Protein AF-A0A7V1JE35-F1 (afdb_monomer_lite)

Sequence (176 aa):
MDIYLNSTIFQIFQVIIVLAFSPFIAGFISKMEEIFEGRRGPSVFQPYYDLHKLFHKEILVPSGASFIFGLTPFVSFVSMVLITLLLPVLTIYPLPLGFMGDMLAGAFLFSLSSFFINLASLDLSTSYGGLGSSRATLLAILSEPTLILVFVGVALIAKSTLPYVMLHVIVSSMPL

pLDDT: mean 90.39, std 7.38, range [55.53, 97.88]

Secondary structure (DSSP, 8-state):
-HHHHHHHHHHHHHHHHHHHHHHHHHHHHHHHHHHHTTS----TTHHHHHHHHHHTSPPP--TT--HHHHHHHHHHHHHHHHHHHHS-SS-SS--GGGGS--HHHHHHHHHHHHHHHHHHHHHT--HHHHHHHHHHHHHHHHHHHHHHHHHHHHHHHHT---HHHHHHHHHHHS--

Foldseek 3Di:
DVVLVVLVVVLVVLLVCCVVCVLLVVLVVQCVVQVVVVHRGDHSCVSVVVVVVVVPDDDDDDPQADVLLVCLVVLLVVLVSLLSSLADPPDLDQRPCVPVDFLVSNLVSNVRSLVSQLVRLVSNVDPCS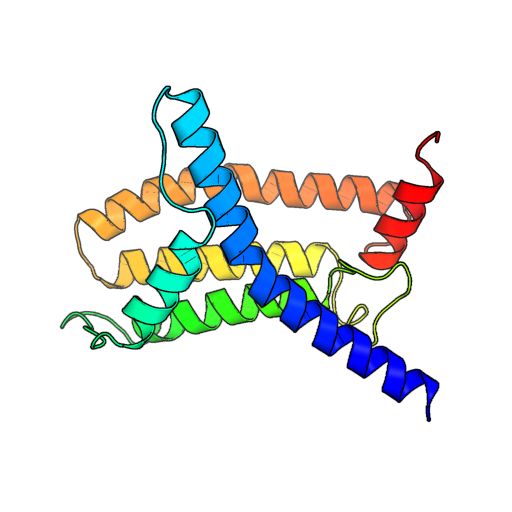VVVSVVSVVVVVVVSVVSVVVLVVLCVQLVHRRNSSSVNSVVVPDDD

Structure (mmCIF, N/CA/C/O backbone):
data_AF-A0A7V1JE35-F1
#
_entry.id   AF-A0A7V1JE35-F1
#
loop_
_atom_site.group_PDB
_atom_site.id
_atom_site.type_symbol
_atom_site.label_atom_id
_atom_site.label_alt_id
_atom_site.label_comp_id
_atom_site.label_asym_id
_atom_site.label_entity_id
_atom_site.label_seq_id
_atom_site.pdbx_PDB_ins_code
_atom_site.Cartn_x
_atom_site.Cartn_y
_atom_site.Cartn_z
_atom_site.occupancy
_atom_site.B_iso_or_equiv
_atom_site.auth_seq_id
_atom_site.auth_comp_id
_atom_site.auth_asym_id
_atom_site.auth_atom_id
_atom_site.pdbx_PDB_model_num
ATOM 1 N N . MET A 1 1 ? 0.921 13.925 -30.689 1.00 59.41 1 MET A N 1
ATOM 2 C CA . MET A 1 1 ? -0.143 14.071 -29.672 1.00 59.41 1 MET A CA 1
ATOM 3 C C . MET A 1 1 ? -0.705 12.703 -29.289 1.00 59.41 1 MET A C 1
ATOM 5 O O . MET A 1 1 ? -0.813 12.420 -28.105 1.00 59.41 1 MET A O 1
ATOM 9 N N . ASP A 1 2 ? -0.958 11.825 -30.265 1.00 63.88 2 ASP A N 1
ATOM 10 C CA . ASP A 1 2 ? -1.638 10.533 -30.055 1.00 63.88 2 ASP A CA 1
ATOM 11 C C . ASP A 1 2 ? -0.872 9.535 -29.173 1.00 63.88 2 ASP A C 1
ATOM 13 O O . ASP A 1 2 ? -1.478 8.851 -28.354 1.00 63.88 2 ASP A O 1
ATOM 17 N N . ILE A 1 3 ? 0.465 9.503 -29.258 1.00 68.19 3 ILE A N 1
ATOM 18 C CA . ILE A 1 3 ? 1.304 8.627 -28.415 1.00 68.19 3 ILE A CA 1
ATOM 19 C C . ILE A 1 3 ? 1.172 8.995 -26.925 1.00 68.19 3 ILE A C 1
ATOM 21 O O . ILE A 1 3 ? 0.983 8.118 -26.089 1.00 68.19 3 ILE A O 1
ATOM 25 N N . TYR A 1 4 ? 1.204 10.289 -26.588 1.00 68.06 4 TYR A N 1
ATOM 26 C CA . TYR A 1 4 ? 1.053 10.762 -25.203 1.00 68.06 4 TYR A CA 1
ATOM 27 C C . TYR A 1 4 ? -0.363 10.544 -24.658 1.00 68.06 4 TYR A C 1
ATOM 29 O O . TYR A 1 4 ? -0.532 10.236 -23.474 1.00 68.06 4 TYR A O 1
ATOM 37 N N . LEU A 1 5 ? -1.373 10.672 -25.526 1.00 71.56 5 LEU A N 1
ATOM 38 C CA . LEU A 1 5 ? -2.760 10.382 -25.174 1.00 71.56 5 LEU A CA 1
ATOM 39 C C . LEU A 1 5 ? -2.915 8.901 -24.805 1.00 71.56 5 LEU A C 1
ATOM 41 O O . LEU A 1 5 ? -3.478 8.577 -23.762 1.00 71.56 5 LEU A O 1
ATOM 45 N N . ASN A 1 6 ? -2.335 8.014 -25.617 1.00 82.25 6 ASN A N 1
ATOM 46 C CA . ASN A 1 6 ? -2.378 6.573 -25.400 1.00 82.25 6 ASN A CA 1
ATOM 47 C C . ASN A 1 6 ? -1.684 6.170 -24.086 1.00 82.25 6 ASN A C 1
ATOM 49 O O . ASN A 1 6 ? -2.256 5.449 -23.272 1.00 82.25 6 ASN A O 1
ATOM 53 N N . SER A 1 7 ? -0.493 6.710 -23.814 1.00 83.38 7 SER A N 1
ATOM 54 C CA . SER A 1 7 ? 0.246 6.412 -22.578 1.00 83.38 7 SER A CA 1
ATOM 55 C C . SER A 1 7 ? -0.482 6.872 -21.310 1.00 83.38 7 SER A C 1
ATOM 57 O O . SER A 1 7 ? -0.443 6.185 -20.292 1.00 83.38 7 SER A O 1
ATOM 59 N N . THR A 1 8 ? -1.186 8.007 -21.364 1.00 86.50 8 THR A N 1
ATOM 60 C CA . THR A 1 8 ? -2.016 8.479 -20.241 1.00 86.50 8 THR A CA 1
ATOM 61 C C . THR A 1 8 ? -3.216 7.559 -20.007 1.00 86.50 8 THR A C 1
ATOM 63 O O . THR A 1 8 ? -3.536 7.238 -18.864 1.00 86.50 8 THR A O 1
ATOM 66 N N . ILE A 1 9 ? -3.853 7.080 -21.081 1.00 89.06 9 ILE A N 1
ATOM 67 C CA . ILE A 1 9 ? -4.964 6.122 -20.996 1.00 89.06 9 ILE A CA 1
ATOM 68 C C . ILE A 1 9 ? -4.496 4.817 -20.348 1.00 89.06 9 ILE A C 1
ATOM 70 O O . ILE A 1 9 ? -5.148 4.334 -19.423 1.00 89.06 9 ILE A O 1
ATOM 74 N N . PHE A 1 10 ? -3.344 4.280 -20.764 1.00 89.81 10 PHE A N 1
ATOM 75 C CA . PHE A 1 10 ? -2.770 3.084 -20.142 1.00 89.81 10 PHE A CA 1
ATOM 76 C C . PHE A 1 10 ? -2.457 3.283 -18.660 1.00 89.81 10 PHE A C 1
ATOM 78 O O . PHE A 1 10 ? -2.687 2.376 -17.863 1.00 89.81 10 PHE A O 1
ATOM 85 N N . GLN A 1 11 ? -1.995 4.471 -18.268 1.00 89.31 11 GLN A N 1
ATOM 86 C CA . GLN A 1 11 ? -1.735 4.776 -16.867 1.00 89.31 11 GLN A CA 1
ATOM 87 C C . GLN A 1 11 ? -3.015 4.798 -16.022 1.00 89.31 11 GLN A C 1
ATOM 89 O O . GLN A 1 11 ? -3.054 4.202 -14.945 1.00 89.31 11 GLN A O 1
ATOM 94 N N . ILE A 1 12 ? -4.077 5.437 -16.514 1.00 91.62 12 ILE A N 1
ATOM 95 C CA . ILE A 1 12 ? -5.385 5.437 -15.842 1.00 91.62 12 ILE A CA 1
ATOM 96 C C . ILE A 1 12 ? -5.925 4.007 -15.747 1.00 91.62 12 ILE A 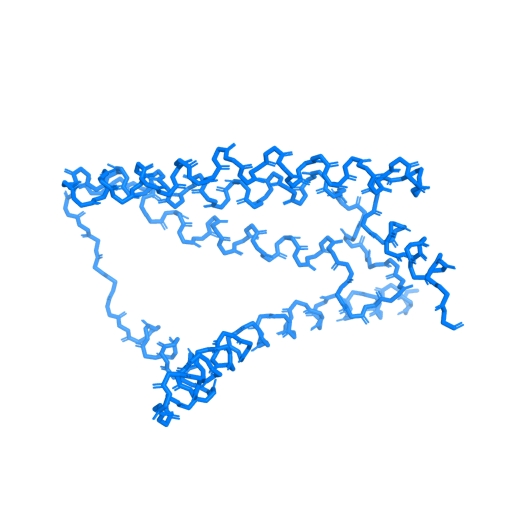C 1
ATOM 98 O O . ILE A 1 12 ? -6.386 3.578 -14.689 1.00 91.62 12 ILE A O 1
ATOM 102 N N . PHE A 1 13 ? -5.821 3.248 -16.836 1.00 93.00 13 PHE A N 1
ATOM 103 C CA . PHE A 1 13 ? -6.262 1.862 -16.890 1.00 93.00 13 PHE A CA 1
ATOM 104 C C . PHE A 1 13 ? -5.506 0.972 -15.897 1.00 93.00 13 PHE A C 1
ATOM 106 O O . PHE A 1 13 ? -6.129 0.159 -15.218 1.00 93.00 13 PHE A O 1
ATOM 113 N N . GLN A 1 14 ? -4.194 1.174 -15.736 1.00 92.56 14 GLN A N 1
ATOM 114 C CA . GLN A 1 14 ? -3.396 0.485 -14.724 1.00 92.56 14 GLN A CA 1
ATOM 115 C C . GLN A 1 14 ? -3.925 0.742 -13.313 1.00 92.56 14 GLN A C 1
ATOM 117 O O . GLN A 1 14 ? -4.131 -0.211 -12.565 1.00 92.56 14 GLN A O 1
ATOM 122 N N . VAL A 1 15 ? -4.184 2.002 -12.952 1.00 93.69 15 VAL A N 1
ATOM 123 C CA . VAL A 1 15 ? -4.724 2.335 -11.624 1.00 93.69 15 VAL A CA 1
ATOM 124 C C . VAL A 1 15 ? -6.082 1.673 -11.408 1.00 93.69 15 VAL A C 1
ATOM 126 O O . VAL A 1 15 ? -6.303 1.070 -10.361 1.00 93.69 15 VAL A O 1
ATOM 129 N N . ILE A 1 16 ? -6.973 1.733 -12.402 1.00 95.19 16 ILE A N 1
ATOM 130 C CA . ILE A 1 16 ? -8.300 1.108 -12.323 1.00 95.19 16 ILE A CA 1
ATOM 131 C C . ILE A 1 16 ? -8.175 -0.405 -12.136 1.00 95.19 16 ILE A C 1
ATOM 133 O O . ILE A 1 16 ? -8.838 -0.959 -11.261 1.00 95.19 16 ILE A O 1
ATOM 137 N N . ILE A 1 17 ? -7.315 -1.070 -12.912 1.00 95.12 17 ILE A N 1
ATOM 138 C CA . ILE A 1 17 ? -7.082 -2.510 -12.774 1.00 95.12 17 ILE A CA 1
ATOM 139 C C . ILE A 1 17 ? -6.541 -2.835 -11.393 1.00 95.12 17 ILE A C 1
ATOM 141 O O . ILE A 1 17 ? -7.055 -3.746 -10.762 1.00 95.12 17 ILE A O 1
ATOM 145 N N . VAL A 1 18 ? -5.536 -2.115 -10.899 1.00 95.06 18 VAL A N 1
ATOM 146 C CA . VAL A 1 18 ? -4.938 -2.413 -9.591 1.00 95.06 18 VAL A CA 1
ATOM 147 C C . VAL A 1 18 ? -5.953 -2.210 -8.467 1.00 95.06 18 VAL A C 1
ATOM 149 O O . VAL A 1 18 ? -6.080 -3.074 -7.601 1.00 95.06 18 VAL A O 1
ATOM 152 N N . LEU A 1 19 ? -6.736 -1.128 -8.506 1.00 95.06 19 LEU A N 1
ATOM 153 C CA . LEU A 1 19 ? -7.803 -0.882 -7.534 1.00 95.06 19 LEU A CA 1
ATOM 154 C C . LEU A 1 19 ? -8.899 -1.947 -7.597 1.00 95.06 19 LEU A C 1
ATOM 156 O O . LEU A 1 19 ? -9.374 -2.398 -6.557 1.00 95.06 19 LEU A O 1
ATOM 160 N N . ALA A 1 20 ? -9.289 -2.368 -8.800 1.00 95.44 20 ALA A N 1
ATOM 161 C CA . ALA A 1 20 ? -10.291 -3.404 -8.976 1.00 95.44 20 ALA A CA 1
ATOM 162 C C . ALA A 1 20 ? -9.755 -4.777 -8.567 1.00 95.44 20 ALA A C 1
ATOM 164 O O . ALA A 1 20 ? -10.478 -5.525 -7.932 1.00 95.44 20 ALA A O 1
ATOM 165 N N . PHE A 1 21 ? -8.512 -5.121 -8.896 1.00 95.94 21 PHE A N 1
ATOM 166 C CA . PHE A 1 21 ? -7.948 -6.460 -8.719 1.00 95.94 21 PHE A CA 1
ATOM 167 C C . PHE A 1 21 ? -7.372 -6.692 -7.314 1.00 95.94 21 PHE A C 1
ATOM 169 O O . PHE A 1 21 ? -7.316 -7.830 -6.855 1.00 95.94 21 PHE A O 1
ATOM 176 N N . SER A 1 22 ? -7.007 -5.633 -6.586 1.00 95.44 22 SER A N 1
ATOM 177 C CA . SER A 1 22 ? -6.499 -5.729 -5.210 1.00 95.44 22 SER A CA 1
ATOM 178 C C . SER A 1 22 ? -7.469 -6.459 -4.251 1.00 95.44 22 SER A C 1
ATOM 180 O O . SER A 1 22 ? -7.060 -7.457 -3.648 1.00 95.44 22 SER A O 1
ATOM 182 N N . PRO A 1 23 ? -8.771 -6.101 -4.164 1.00 96.56 23 PRO A N 1
ATOM 183 C CA . PRO A 1 23 ? -9.743 -6.843 -3.354 1.00 96.56 23 PRO A CA 1
ATOM 184 C C . PRO A 1 23 ? -9.941 -8.297 -3.804 1.00 96.56 23 PRO A C 1
ATOM 186 O O . PRO A 1 23 ? -10.185 -9.166 -2.969 1.00 96.56 23 PRO A O 1
ATOM 189 N N . PHE A 1 24 ? -9.817 -8.582 -5.105 1.00 97.38 24 PHE A N 1
ATOM 190 C CA . PHE A 1 24 ? -9.896 -9.952 -5.619 1.00 97.38 24 PHE A CA 1
ATOM 191 C C . PHE A 1 24 ? -8.740 -10.808 -5.109 1.00 97.38 24 PHE A C 1
ATOM 193 O O . PHE A 1 24 ? -8.976 -11.917 -4.636 1.00 97.38 24 PHE A O 1
ATOM 200 N N . ILE A 1 25 ? -7.506 -10.288 -5.156 1.00 96.88 25 ILE A N 1
ATOM 201 C CA . ILE A 1 25 ? -6.335 -10.985 -4.608 1.00 96.88 25 ILE A CA 1
ATOM 202 C C . ILE A 1 25 ? -6.532 -11.243 -3.113 1.00 96.88 25 ILE A C 1
ATOM 204 O O . ILE A 1 25 ? -6.315 -12.366 -2.667 1.00 96.88 25 ILE A O 1
ATOM 208 N N . ALA A 1 26 ? -6.997 -10.249 -2.351 1.00 97.00 26 ALA A N 1
ATOM 209 C CA . ALA A 1 26 ? -7.267 -10.425 -0.925 1.00 97.00 26 ALA A CA 1
ATOM 210 C C . ALA A 1 26 ? -8.287 -11.552 -0.670 1.00 97.00 26 ALA A C 1
ATOM 212 O O . ALA A 1 26 ? -8.040 -12.444 0.137 1.00 97.00 26 ALA A O 1
ATOM 213 N N . GLY A 1 27 ? -9.399 -11.569 -1.412 1.00 97.31 27 GLY A N 1
ATOM 214 C CA . GLY A 1 27 ? -10.418 -12.613 -1.284 1.00 97.31 27 GLY A CA 1
ATOM 215 C C . GLY A 1 27 ? -9.938 -13.988 -1.748 1.00 97.31 27 GLY A C 1
ATOM 216 O O . GLY A 1 27 ? -10.332 -15.006 -1.178 1.00 97.31 27 GLY A O 1
ATOM 217 N N . PHE A 1 28 ? -9.060 -14.035 -2.752 1.00 97.88 28 PHE A N 1
ATOM 218 C CA . PHE A 1 28 ? -8.417 -15.266 -3.199 1.00 97.88 28 PHE A CA 1
ATOM 219 C C . PHE A 1 28 ? -7.491 -15.826 -2.117 1.00 97.88 28 PHE A C 1
ATOM 221 O O . PHE A 1 28 ? -7.594 -17.007 -1.798 1.00 97.88 28 PHE A O 1
ATOM 228 N N . ILE A 1 29 ? -6.649 -14.986 -1.507 1.00 97.44 29 ILE A N 1
ATOM 229 C CA . ILE A 1 29 ? -5.760 -15.386 -0.409 1.00 97.44 29 ILE A CA 1
ATOM 230 C C . ILE A 1 29 ? -6.582 -15.939 0.758 1.00 97.44 29 ILE A C 1
ATOM 232 O O . ILE A 1 29 ? -6.363 -17.083 1.148 1.00 97.44 29 ILE A O 1
ATOM 236 N N . SER A 1 30 ? -7.602 -15.210 1.227 1.00 96.94 30 SER A N 1
ATOM 237 C CA . SER A 1 30 ? -8.461 -15.682 2.325 1.00 96.94 30 SER A CA 1
ATOM 238 C C . SER A 1 30 ? -9.190 -16.986 1.992 1.00 96.94 30 SER A C 1
ATOM 240 O O . SER A 1 30 ? -9.426 -17.817 2.867 1.00 96.94 30 SER A O 1
ATOM 242 N N . LYS A 1 31 ? -9.552 -17.204 0.720 1.00 97.50 31 LYS A N 1
ATOM 243 C CA . LYS A 1 31 ? -10.114 -18.485 0.281 1.00 97.50 31 LYS A CA 1
ATOM 244 C C . LYS A 1 31 ? -9.097 -19.613 0.406 1.00 97.50 31 LYS A C 1
ATOM 246 O O . LYS A 1 31 ? -9.461 -20.695 0.858 1.00 97.50 31 LYS A O 1
ATOM 251 N N . MET A 1 32 ? -7.868 -19.381 -0.052 1.00 97.62 32 MET A N 1
ATOM 252 C CA . MET A 1 32 ? -6.807 -20.385 -0.033 1.00 97.62 32 MET A CA 1
ATOM 253 C C . MET A 1 32 ? -6.421 -20.749 1.400 1.00 97.62 32 MET A C 1
ATOM 255 O O . MET A 1 32 ? -6.342 -21.934 1.704 1.00 97.62 32 MET A O 1
ATOM 259 N N . GLU A 1 33 ? -6.262 -19.758 2.282 1.00 97.44 33 GLU A N 1
ATOM 260 C CA . GLU A 1 33 ? -5.982 -19.965 3.710 1.00 97.44 33 GLU A CA 1
ATOM 261 C C . GLU A 1 33 ? -7.024 -20.890 4.352 1.00 97.44 33 GLU A C 1
ATOM 263 O O . GLU A 1 33 ? -6.676 -21.926 4.910 1.00 97.44 33 GLU A O 1
ATOM 268 N N . GLU A 1 34 ? -8.312 -20.601 4.166 1.00 97.69 34 GLU A N 1
ATOM 269 C CA . GLU A 1 34 ? -9.394 -21.421 4.719 1.00 97.69 34 GLU A CA 1
ATOM 270 C C . GLU A 1 34 ? -9.427 -22.847 4.148 1.00 97.69 34 GLU A C 1
ATOM 272 O O . GLU A 1 34 ? -9.700 -23.799 4.879 1.00 97.69 34 GLU A O 1
ATOM 277 N N . ILE A 1 35 ? -9.126 -23.021 2.856 1.00 96.81 35 ILE A N 1
ATOM 278 C CA . ILE A 1 35 ? -9.027 -24.356 2.245 1.00 96.81 35 ILE A CA 1
ATOM 279 C C . ILE A 1 35 ? -7.865 -25.143 2.861 1.00 96.81 35 ILE A C 1
ATOM 281 O O . ILE A 1 35 ? -8.030 -26.328 3.157 1.00 96.81 35 ILE A O 1
ATOM 285 N N . PHE A 1 36 ? -6.717 -24.500 3.095 1.00 96.94 36 PHE A N 1
ATOM 286 C CA . PHE A 1 36 ? -5.578 -25.131 3.766 1.00 96.94 36 PHE A CA 1
ATOM 287 C C . PHE A 1 36 ? -5.864 -25.462 5.234 1.00 96.94 36 PHE A C 1
ATOM 289 O O . PHE A 1 36 ? -5.361 -26.464 5.739 1.00 96.94 36 PHE A O 1
ATOM 296 N N . GLU A 1 37 ? -6.733 -24.699 5.892 1.00 97.81 37 GLU A N 1
ATOM 297 C CA . GLU A 1 37 ? -7.251 -25.010 7.229 1.00 97.81 37 GLU A CA 1
ATOM 298 C C . GLU A 1 37 ? -8.352 -26.095 7.233 1.00 97.81 37 GLU A C 1
ATOM 300 O O . GLU A 1 37 ? -8.906 -26.422 8.285 1.00 97.81 37 GLU A O 1
ATOM 305 N N . GLY A 1 38 ? -8.685 -26.685 6.077 1.00 96.75 38 GLY A N 1
ATOM 306 C CA . GLY A 1 38 ? -9.694 -27.743 5.949 1.00 96.75 38 GLY A CA 1
ATOM 307 C C . GLY A 1 38 ? -11.140 -27.237 5.969 1.00 96.75 38 GLY A C 1
ATOM 308 O O . GLY A 1 38 ? -12.077 -28.017 6.154 1.00 96.75 38 GLY A O 1
ATOM 309 N N . ARG A 1 39 ? -11.344 -25.932 5.782 1.00 96.38 39 ARG A N 1
ATOM 310 C CA . ARG A 1 39 ? -12.654 -25.279 5.729 1.00 96.38 39 ARG A CA 1
ATOM 311 C C . ARG A 1 39 ? -13.019 -24.938 4.288 1.00 96.38 39 ARG A C 1
ATOM 313 O O . ARG A 1 39 ? -12.197 -24.927 3.379 1.00 96.38 39 ARG A O 1
ATOM 320 N N . ARG A 1 40 ? -14.299 -24.636 4.048 1.00 92.88 40 ARG A N 1
ATOM 321 C CA . ARG A 1 40 ? -14.743 -24.188 2.717 1.00 92.88 40 ARG A CA 1
ATOM 322 C C . ARG A 1 40 ? -14.318 -22.747 2.428 1.00 92.88 40 ARG A C 1
ATOM 324 O O . ARG A 1 40 ? -14.132 -22.428 1.261 1.00 92.88 40 ARG A O 1
ATOM 331 N N . GLY A 1 41 ? -14.207 -21.885 3.437 1.00 92.38 41 GLY A N 1
ATOM 332 C CA . GLY A 1 41 ? -13.876 -20.464 3.288 1.00 92.38 41 GLY A CA 1
ATOM 333 C C . GLY A 1 41 ? -14.937 -19.603 2.575 1.00 92.38 41 GLY A C 1
ATOM 334 O O . GLY A 1 41 ? -15.850 -20.139 1.928 1.00 92.38 41 GLY A O 1
ATOM 335 N N . PRO A 1 42 ? -14.811 -18.263 2.653 1.00 94.12 42 PRO A N 1
ATOM 336 C CA . PRO A 1 42 ? -15.735 -17.291 2.054 1.00 94.12 42 PRO A CA 1
ATOM 337 C C . PRO A 1 42 ? -15.712 -17.315 0.515 1.00 94.12 42 PRO A C 1
ATOM 339 O O . PRO A 1 42 ? -15.019 -18.121 -0.100 1.00 94.12 42 PRO A O 1
ATOM 342 N N . SER A 1 43 ? -16.509 -16.480 -0.155 1.00 96.19 43 SER A N 1
ATOM 343 C CA . SER A 1 43 ? -16.376 -16.286 -1.610 1.00 96.19 43 SER A CA 1
ATOM 344 C C . SER A 1 43 ? -15.124 -15.462 -1.926 1.00 96.19 43 SER A C 1
ATOM 346 O O . SER A 1 43 ? -14.784 -14.558 -1.170 1.00 96.19 43 SER A O 1
ATOM 348 N N . VAL A 1 44 ? -14.486 -15.698 -3.078 1.00 97.00 44 VAL A N 1
ATOM 349 C CA . VAL A 1 44 ? -13.367 -14.856 -3.558 1.00 97.00 44 VAL A CA 1
ATOM 350 C C . VAL A 1 44 ? -13.814 -13.399 -3.750 1.00 97.00 44 VAL A C 1
ATOM 352 O O . VAL A 1 44 ? -13.032 -12.475 -3.566 1.00 97.00 44 VAL A O 1
ATOM 355 N N . PHE A 1 45 ? -15.097 -13.174 -4.046 1.00 97.56 45 PHE A N 1
ATOM 356 C CA . PHE A 1 45 ? -15.661 -11.832 -4.206 1.00 97.56 45 PHE A CA 1
ATOM 357 C C . PHE A 1 45 ? -16.112 -11.178 -2.888 1.00 97.56 45 PHE A C 1
ATOM 359 O O . PHE A 1 45 ? -16.649 -10.072 -2.915 1.00 97.56 45 PHE A O 1
ATOM 366 N N . GLN A 1 46 ? -15.898 -11.828 -1.736 1.00 97.38 46 GLN A N 1
ATOM 367 C CA . GLN A 1 46 ? -16.320 -11.318 -0.427 1.00 97.38 46 GLN A CA 1
ATOM 368 C C . GLN A 1 46 ? -15.836 -9.882 -0.143 1.00 97.38 46 GLN A C 1
ATOM 370 O O . GLN A 1 46 ? -16.676 -9.060 0.231 1.00 97.38 46 GLN A O 1
ATOM 375 N N . PRO A 1 47 ? -14.566 -9.515 -0.417 1.00 97.56 47 PRO A N 1
ATOM 376 C CA . PRO A 1 47 ? -14.089 -8.155 -0.165 1.00 97.56 47 PRO A CA 1
ATOM 377 C C . PRO A 1 47 ? -14.848 -7.067 -0.936 1.00 97.56 47 PRO A C 1
ATOM 379 O O . PRO A 1 47 ? -14.990 -5.955 -0.437 1.00 97.56 47 PRO A O 1
ATOM 382 N N . TYR A 1 48 ? -15.399 -7.365 -2.119 1.00 97.44 48 TYR A N 1
ATOM 383 C CA . TYR A 1 48 ? -16.217 -6.397 -2.860 1.00 97.44 48 TYR A CA 1
ATOM 384 C C . TYR A 1 48 ? -17.565 -6.147 -2.189 1.00 97.44 48 TYR A C 1
ATOM 386 O O . TYR A 1 48 ? -18.008 -5.000 -2.102 1.00 97.44 48 TYR A O 1
ATOM 394 N N . TYR A 1 49 ? -18.214 -7.206 -1.697 1.00 97.38 49 TYR A N 1
ATOM 395 C CA . TYR A 1 49 ? -19.461 -7.071 -0.945 1.00 97.38 49 TYR A CA 1
ATOM 396 C C . TYR A 1 49 ? -19.232 -6.315 0.364 1.00 97.38 49 TYR A C 1
ATOM 398 O O . TYR A 1 49 ? -20.064 -5.491 0.745 1.00 97.38 49 TYR A O 1
ATOM 406 N N . ASP A 1 50 ? -18.093 -6.546 1.018 1.00 97.38 50 ASP A N 1
ATOM 407 C CA . ASP A 1 50 ? -17.724 -5.846 2.244 1.00 97.38 50 ASP A CA 1
ATOM 408 C C . ASP A 1 50 ? -17.441 -4.365 1.985 1.00 97.38 50 ASP A C 1
ATOM 410 O O . ASP A 1 50 ? -17.980 -3.523 2.700 1.00 97.38 50 ASP A O 1
ATOM 414 N N . LEU A 1 51 ? -16.697 -4.019 0.927 1.00 96.31 51 LEU A N 1
ATOM 415 C CA . LEU A 1 51 ? -16.502 -2.624 0.519 1.00 96.31 51 LEU A CA 1
ATOM 416 C C . LEU A 1 51 ? -17.838 -1.938 0.235 1.00 96.31 51 LEU A C 1
ATOM 418 O O . LEU A 1 51 ? -18.122 -0.891 0.814 1.00 96.31 51 LEU A O 1
ATOM 422 N N . HIS A 1 52 ? -18.693 -2.553 -0.590 1.00 97.31 52 HIS A N 1
ATOM 423 C CA . HIS A 1 52 ? -20.026 -2.025 -0.874 1.00 97.31 52 HIS A CA 1
ATOM 424 C C . HIS A 1 52 ? -20.815 -1.799 0.421 1.00 97.31 52 HIS A C 1
ATOM 426 O O . HIS A 1 52 ? -21.357 -0.720 0.641 1.00 97.31 52 HIS A O 1
ATOM 432 N N . LYS A 1 53 ? -20.837 -2.783 1.323 1.00 97.75 53 LYS A N 1
ATOM 433 C CA . LYS A 1 53 ? -21.510 -2.678 2.622 1.00 97.75 53 LYS A CA 1
ATOM 434 C C . LYS A 1 53 ? -20.941 -1.550 3.484 1.00 97.75 53 LYS A C 1
ATOM 436 O O . LYS A 1 53 ? -21.719 -0.850 4.122 1.00 97.75 53 LYS A O 1
ATOM 441 N N . LEU A 1 54 ? -19.619 -1.380 3.534 1.00 96.38 54 LEU A N 1
ATOM 442 C CA . LEU A 1 54 ? -18.955 -0.361 4.351 1.00 96.38 54 LEU A CA 1
ATOM 443 C C . LEU A 1 54 ? -19.203 1.056 3.824 1.00 96.38 54 LEU A C 1
ATOM 445 O O . LEU A 1 54 ? -19.444 1.946 4.631 1.00 96.38 54 LEU A O 1
ATOM 449 N N . PHE A 1 55 ? -19.243 1.260 2.505 1.00 95.94 55 PHE A N 1
ATOM 450 C CA . PHE A 1 55 ? -19.577 2.565 1.917 1.00 95.94 55 PHE A CA 1
ATOM 451 C C . PHE A 1 55 ? -21.018 3.018 2.190 1.00 95.94 55 PHE A C 1
ATOM 453 O O . PHE A 1 55 ? -21.303 4.208 2.126 1.00 95.94 55 PHE A O 1
ATOM 460 N N . HIS A 1 56 ? -21.919 2.089 2.517 1.00 96.81 56 HIS A N 1
ATOM 461 C CA . HIS A 1 56 ? -23.307 2.393 2.879 1.00 96.81 56 HIS A CA 1
ATOM 462 C C . HIS A 1 56 ? -23.517 2.568 4.390 1.00 96.81 56 HIS A C 1
ATOM 464 O O . HIS A 1 56 ? -24.647 2.782 4.829 1.00 96.81 56 HIS A O 1
ATOM 470 N N . LYS A 1 57 ? -22.462 2.440 5.205 1.00 96.12 57 LYS A N 1
ATOM 471 C CA . LYS A 1 57 ? -22.556 2.634 6.653 1.00 96.12 57 LYS A CA 1
ATOM 472 C C . LYS A 1 57 ? -22.320 4.086 7.045 1.00 96.12 57 LYS A C 1
ATOM 474 O O . LYS A 1 57 ? -21.569 4.815 6.406 1.00 96.12 57 LYS A O 1
ATOM 479 N N . GLU A 1 58 ? -22.934 4.463 8.160 1.00 95.06 58 GLU A N 1
ATOM 480 C CA . GLU A 1 58 ? -22.649 5.718 8.842 1.00 95.06 58 GL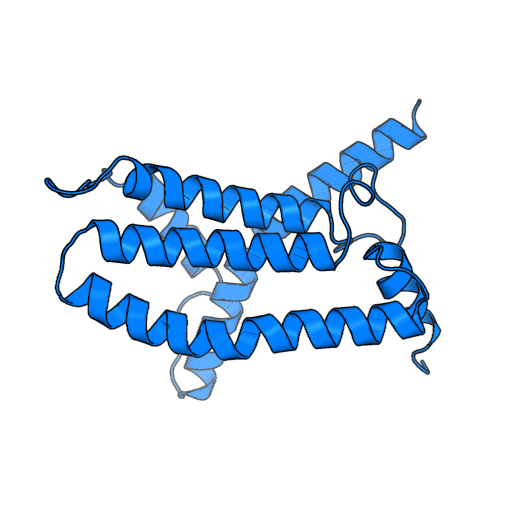U A CA 1
ATOM 481 C C . GLU A 1 58 ? -21.208 5.740 9.371 1.00 95.06 58 GLU A C 1
ATOM 483 O O . GLU A 1 58 ? -20.690 4.738 9.876 1.00 95.06 58 GLU A O 1
ATOM 488 N N . ILE A 1 59 ? -20.569 6.903 9.253 1.00 92.31 59 ILE A N 1
ATOM 489 C CA . ILE A 1 59 ? -19.215 7.143 9.745 1.00 92.31 59 ILE A CA 1
ATOM 490 C C . ILE A 1 59 ? -19.307 7.549 11.216 1.00 92.31 59 ILE A C 1
ATOM 492 O O . ILE A 1 59 ? -19.853 8.599 11.542 1.00 92.31 59 ILE A O 1
ATOM 496 N N . LEU A 1 60 ? -18.734 6.734 12.101 1.00 91.25 60 LEU A N 1
ATOM 497 C CA . LEU A 1 60 ? -18.673 7.014 13.535 1.00 91.25 60 LEU A CA 1
ATOM 498 C C . LEU A 1 60 ? -17.272 7.506 13.910 1.00 91.25 60 LEU A C 1
ATOM 500 O O . LEU A 1 60 ? -16.298 6.762 13.788 1.00 91.25 60 LEU A O 1
ATOM 504 N N . VAL A 1 61 ? -17.177 8.750 14.384 1.00 91.44 61 VAL A N 1
ATOM 505 C CA . VAL A 1 61 ? -15.924 9.354 14.863 1.00 91.44 61 VAL A CA 1
ATOM 506 C C . VAL A 1 61 ? -15.954 9.442 16.395 1.00 91.44 61 VAL A C 1
ATOM 508 O O . VAL A 1 61 ? -16.901 10.009 16.944 1.00 91.44 61 VAL A O 1
ATOM 511 N N . PRO A 1 62 ? -14.955 8.892 17.109 1.00 88.88 62 PRO A N 1
ATOM 512 C CA . PRO A 1 62 ? -14.904 8.958 18.569 1.00 88.88 62 PRO A CA 1
ATOM 513 C C . PRO A 1 62 ? -14.778 10.390 19.105 1.00 88.88 62 PRO A C 1
ATOM 515 O O . PRO A 1 62 ? -14.090 11.223 18.523 1.00 88.88 62 PRO A O 1
ATOM 518 N N . SER A 1 63 ? -15.372 10.658 20.273 1.00 85.19 63 SER A N 1
ATOM 519 C CA . SER A 1 63 ? -15.465 11.998 20.883 1.00 85.19 63 SER A CA 1
ATOM 520 C C . SER A 1 63 ? -14.137 12.609 21.363 1.00 85.19 63 SER A C 1
ATOM 522 O O . SER A 1 63 ? -14.139 13.720 21.882 1.00 85.19 63 SER A O 1
ATOM 524 N N . GLY A 1 64 ? -13.014 11.903 21.211 1.00 83.81 64 GLY A N 1
ATOM 525 C CA . GLY A 1 64 ? -11.662 12.380 21.530 1.00 83.81 64 GLY A CA 1
ATOM 526 C C . GLY A 1 64 ? -10.681 12.290 20.360 1.00 83.81 64 GLY A C 1
ATOM 527 O O . GLY A 1 64 ? -9.494 12.513 20.562 1.00 83.81 64 GLY A O 1
ATOM 528 N N . ALA A 1 65 ? -11.154 11.935 19.163 1.00 90.38 65 ALA A N 1
ATOM 529 C CA . ALA A 1 65 ? -10.309 11.838 17.982 1.00 90.38 65 ALA A CA 1
ATOM 530 C C . ALA A 1 65 ? -9.955 13.234 17.448 1.00 90.38 65 ALA A C 1
ATOM 532 O O . ALA A 1 65 ? -10.817 14.109 17.339 1.00 90.38 65 ALA A O 1
ATOM 533 N N . SER A 1 66 ? -8.693 13.429 17.077 1.00 92.88 66 SER A N 1
ATOM 534 C CA . SER A 1 66 ? -8.241 14.616 16.363 1.00 92.88 66 SER A CA 1
ATOM 535 C C . SER A 1 66 ? -8.599 14.525 14.876 1.00 92.88 66 SER A C 1
ATOM 537 O O . SER A 1 66 ? -9.071 13.508 14.360 1.00 92.88 66 SER A O 1
ATOM 539 N N . PHE A 1 67 ? -8.312 15.597 14.136 1.00 92.75 67 PHE A N 1
ATOM 540 C CA . PHE A 1 67 ? -8.434 15.624 12.677 1.00 92.75 67 PHE A CA 1
ATOM 541 C C . PHE A 1 67 ? -7.558 14.554 11.994 1.00 92.75 67 PHE A C 1
ATOM 543 O O . PHE A 1 67 ? -7.851 14.136 10.874 1.00 92.75 67 PHE A O 1
ATOM 550 N N . ILE A 1 68 ? -6.498 14.097 12.674 1.00 93.88 68 ILE A N 1
ATOM 551 C CA . ILE A 1 68 ? -5.578 13.060 12.194 1.00 93.88 68 ILE A CA 1
ATOM 552 C C . ILE A 1 68 ? -6.339 11.764 11.910 1.00 93.88 68 ILE A C 1
ATOM 554 O O . ILE A 1 68 ? -6.172 11.198 10.831 1.00 93.88 68 ILE A O 1
ATOM 558 N N . PHE A 1 69 ? -7.229 11.340 12.814 1.00 92.56 69 PHE A N 1
ATOM 559 C CA . PHE A 1 69 ? -8.050 10.143 12.628 1.00 92.56 69 PHE A CA 1
ATOM 560 C C . PHE A 1 69 ? -8.863 10.184 11.324 1.00 92.56 69 PHE A C 1
ATOM 562 O O . PHE A 1 69 ? -8.932 9.191 10.600 1.00 92.56 69 PHE A O 1
ATOM 569 N N . GLY A 1 70 ? -9.430 11.348 10.993 1.00 93.38 70 GLY A N 1
ATOM 570 C CA . GLY A 1 70 ? -10.179 11.552 9.753 1.00 93.38 70 GLY A CA 1
ATOM 571 C C . GLY A 1 70 ? -9.299 11.587 8.500 1.00 93.38 70 GLY A C 1
ATOM 572 O O . GLY A 1 70 ? -9.718 11.095 7.456 1.00 93.38 70 GLY A O 1
ATOM 573 N N . LEU A 1 71 ? -8.078 12.129 8.586 1.00 95.69 71 LEU A N 1
ATOM 574 C CA . LEU A 1 71 ? -7.148 12.223 7.452 1.00 95.69 71 LEU A CA 1
ATOM 575 C C . LEU A 1 71 ? -6.457 10.899 7.111 1.00 95.69 71 LEU A C 1
ATOM 577 O O . LEU A 1 71 ? -6.203 10.629 5.936 1.00 95.69 71 LEU A O 1
ATOM 581 N N . THR A 1 72 ? -6.153 10.072 8.109 1.00 95.94 72 THR A N 1
ATOM 582 C CA . THR A 1 72 ? -5.414 8.814 7.941 1.00 95.94 72 THR A CA 1
ATOM 583 C C . THR A 1 72 ? -5.923 7.894 6.824 1.00 95.94 72 THR A C 1
ATOM 585 O O . THR A 1 72 ? -5.082 7.452 6.030 1.00 95.94 72 THR A O 1
ATOM 588 N N . PRO A 1 73 ? -7.232 7.586 6.689 1.00 95.12 73 PRO A N 1
ATOM 589 C CA . PRO A 1 73 ? -7.706 6.731 5.599 1.00 95.12 73 PRO A CA 1
ATOM 590 C C . PRO A 1 73 ? -7.421 7.333 4.216 1.00 95.12 73 PRO A C 1
ATOM 592 O O . PRO A 1 73 ? -7.037 6.602 3.304 1.00 95.12 73 PRO A O 1
ATOM 595 N N . PHE A 1 74 ? -7.522 8.658 4.063 1.00 96.88 74 PHE A N 1
ATOM 596 C CA . PHE A 1 74 ? -7.223 9.336 2.800 1.00 96.88 74 PHE A CA 1
ATOM 597 C C . PHE A 1 74 ? -5.730 9.319 2.487 1.00 96.88 74 PHE A C 1
ATOM 599 O O . PHE A 1 74 ? -5.350 8.966 1.373 1.00 96.88 74 PHE A O 1
ATOM 606 N N . VAL A 1 75 ? -4.875 9.643 3.462 1.00 97.69 75 VAL A N 1
ATOM 607 C CA . VAL A 1 75 ? -3.415 9.636 3.269 1.00 97.69 75 VAL A CA 1
ATOM 608 C C . VAL A 1 75 ? -2.922 8.235 2.912 1.00 97.69 75 VAL A C 1
ATOM 610 O O . VAL A 1 75 ? -2.137 8.078 1.977 1.00 97.69 75 VAL A O 1
ATOM 613 N N . SER A 1 76 ? -3.424 7.211 3.604 1.00 97.06 76 SER A N 1
ATOM 614 C CA . SER A 1 76 ? -3.052 5.815 3.357 1.00 97.06 76 SER A CA 1
ATOM 615 C C . SER A 1 76 ? -3.485 5.361 1.962 1.00 97.06 76 SER A C 1
ATOM 617 O O . SER A 1 76 ? -2.680 4.826 1.200 1.00 97.06 76 SER A O 1
ATOM 619 N N . PHE A 1 77 ? -4.736 5.643 1.582 1.00 97.06 77 PHE A N 1
ATOM 620 C CA . PHE A 1 77 ? -5.260 5.291 0.264 1.00 97.06 77 PHE A CA 1
ATOM 621 C C . PHE A 1 77 ? -4.507 6.002 -0.868 1.00 97.06 77 PHE A C 1
ATOM 623 O O . PHE A 1 77 ? -4.055 5.357 -1.813 1.00 97.06 77 PHE A O 1
ATOM 630 N N . VAL A 1 78 ? -4.311 7.320 -0.754 1.00 97.00 78 VAL A N 1
ATOM 631 C CA . VAL A 1 78 ? -3.593 8.114 -1.762 1.00 97.00 78 VAL A CA 1
ATOM 632 C C . VAL A 1 78 ? -2.145 7.648 -1.891 1.00 97.00 78 VAL A C 1
ATOM 634 O O . VAL A 1 78 ? -1.666 7.515 -3.012 1.00 97.00 78 VAL A O 1
ATOM 637 N N . SER A 1 79 ? -1.466 7.324 -0.786 1.00 96.50 79 SER A N 1
ATOM 638 C CA . SER A 1 79 ? -0.088 6.813 -0.827 1.00 96.50 79 SER A CA 1
ATOM 639 C C . SER A 1 79 ? 0.018 5.525 -1.652 1.00 96.50 79 SER A C 1
ATOM 641 O O . SER A 1 79 ? 0.894 5.415 -2.507 1.00 96.50 79 SER A O 1
ATOM 643 N N . MET A 1 80 ? -0.917 4.582 -1.481 1.00 95.38 80 MET A N 1
ATOM 644 C CA . MET A 1 80 ? -0.945 3.333 -2.259 1.00 95.38 80 MET A CA 1
ATOM 645 C C . MET A 1 80 ? -1.285 3.563 -3.741 1.00 95.38 80 MET A C 1
ATOM 647 O O . MET A 1 80 ? -0.720 2.913 -4.627 1.00 95.38 80 MET A O 1
ATOM 651 N N . VAL A 1 81 ? -2.165 4.523 -4.039 1.00 95.06 81 VAL A N 1
ATOM 652 C CA . VAL A 1 81 ? -2.456 4.932 -5.423 1.00 95.06 81 VAL A CA 1
ATOM 653 C C . VAL A 1 81 ? -1.226 5.572 -6.074 1.00 95.06 81 VAL A C 1
ATOM 655 O O . VAL A 1 81 ? -0.903 5.241 -7.211 1.00 95.06 81 VAL A O 1
ATOM 658 N N . LEU A 1 82 ? -0.492 6.430 -5.359 1.00 94.44 82 LEU A N 1
ATOM 659 C CA . LEU A 1 82 ? 0.749 7.032 -5.857 1.00 94.44 82 LEU A CA 1
ATOM 660 C C . LEU A 1 82 ? 1.814 5.971 -6.157 1.00 94.44 82 LEU A C 1
ATOM 662 O O . LEU A 1 82 ? 2.443 6.027 -7.210 1.00 94.44 82 LEU A O 1
ATOM 666 N N . ILE A 1 83 ? 1.966 4.958 -5.300 1.00 93.12 83 ILE A N 1
ATOM 667 C CA . ILE A 1 83 ? 2.859 3.818 -5.569 1.00 93.12 83 ILE A CA 1
ATOM 668 C C . ILE A 1 83 ? 2.461 3.108 -6.869 1.00 93.12 83 ILE A C 1
ATOM 670 O O . ILE A 1 83 ? 3.318 2.783 -7.689 1.00 93.12 83 ILE A O 1
ATOM 674 N N . THR A 1 84 ? 1.160 2.930 -7.101 1.00 92.00 84 THR A N 1
ATOM 675 C CA . THR A 1 84 ? 0.635 2.324 -8.334 1.00 92.00 84 THR A CA 1
ATOM 676 C C . THR A 1 84 ? 0.941 3.161 -9.580 1.00 92.00 84 THR A C 1
ATOM 678 O O . THR A 1 84 ? 1.067 2.609 -10.668 1.00 92.00 84 THR A O 1
ATOM 681 N N . LEU A 1 85 ? 1.070 4.484 -9.454 1.00 90.69 85 LEU A N 1
ATOM 682 C CA . LEU A 1 85 ? 1.468 5.355 -10.565 1.00 90.69 85 LEU A CA 1
ATOM 683 C C . LEU A 1 85 ? 2.969 5.272 -10.873 1.00 90.69 85 LEU A C 1
ATOM 685 O O . LEU A 1 85 ? 3.356 5.474 -12.024 1.00 90.69 85 LEU A O 1
ATOM 689 N N . LEU A 1 86 ? 3.789 4.999 -9.856 1.00 88.44 86 LEU A N 1
ATOM 690 C CA . LEU A 1 86 ? 5.246 4.898 -9.963 1.00 88.44 86 LEU A CA 1
ATOM 691 C C . LEU A 1 86 ? 5.692 3.536 -10.505 1.00 88.44 86 LEU A C 1
ATOM 693 O O . LEU A 1 86 ? 6.608 3.459 -11.323 1.00 88.44 86 LEU A O 1
ATOM 697 N N . LEU A 1 87 ? 5.057 2.457 -10.043 1.00 86.62 87 LEU A N 1
ATOM 698 C CA . LEU A 1 87 ? 5.429 1.097 -10.415 1.00 86.62 87 LEU A CA 1
ATOM 699 C C . LEU A 1 87 ? 4.750 0.679 -11.727 1.00 86.62 87 LEU A C 1
ATOM 701 O O . LEU A 1 87 ? 3.524 0.745 -11.833 1.00 86.62 87 LEU A O 1
ATOM 705 N N . PRO A 1 88 ? 5.502 0.200 -12.730 1.00 84.75 88 PRO A N 1
ATOM 706 C CA . PRO A 1 88 ? 4.909 -0.375 -13.929 1.00 84.75 88 PRO A CA 1
ATOM 707 C C . PRO A 1 88 ? 4.392 -1.784 -13.612 1.00 84.75 88 PRO A C 1
ATOM 709 O O . PRO A 1 88 ? 5.165 -2.735 -13.529 1.00 84.75 88 PRO A O 1
ATOM 712 N N . VAL A 1 89 ? 3.080 -1.910 -13.394 1.00 85.50 89 VAL A N 1
ATOM 713 C CA . VAL A 1 89 ? 2.440 -3.193 -13.043 1.00 85.50 89 VAL A CA 1
ATOM 714 C C . VAL A 1 89 ? 2.014 -3.957 -14.295 1.00 85.50 89 VAL A C 1
ATOM 716 O O . VAL A 1 89 ? 2.129 -5.177 -14.341 1.00 85.50 89 VAL A O 1
ATOM 719 N N . LEU A 1 90 ? 1.516 -3.248 -15.314 1.00 81.75 90 LEU A N 1
ATOM 720 C CA . LEU A 1 90 ? 0.958 -3.862 -16.528 1.00 81.75 90 LEU A CA 1
ATOM 721 C C . LEU A 1 90 ? 1.804 -3.632 -17.782 1.00 81.75 90 LEU A C 1
ATOM 723 O O . LEU A 1 90 ? 1.570 -4.277 -18.803 1.00 81.75 90 LEU A O 1
ATOM 727 N N . THR A 1 91 ? 2.749 -2.693 -17.742 1.00 78.69 91 THR A N 1
ATOM 728 C CA . THR A 1 91 ? 3.507 -2.261 -18.920 1.00 78.69 91 THR A CA 1
ATOM 729 C C . THR A 1 91 ? 4.993 -2.563 -18.779 1.00 78.69 91 THR A C 1
ATOM 731 O O . THR A 1 91 ? 5.569 -2.483 -17.701 1.00 78.69 91 THR A O 1
ATOM 734 N N . ILE A 1 92 ? 5.637 -2.858 -19.909 1.00 72.25 92 ILE A N 1
ATOM 735 C CA . ILE A 1 92 ? 7.099 -3.011 -20.032 1.00 72.25 92 ILE A CA 1
ATOM 736 C C . ILE A 1 92 ? 7.687 -1.755 -20.694 1.00 72.25 92 ILE A C 1
ATOM 738 O O . ILE A 1 92 ? 8.731 -1.792 -21.326 1.00 72.25 92 ILE A O 1
ATOM 742 N N . TYR A 1 93 ? 7.010 -0.617 -20.589 1.00 74.62 93 TYR A N 1
ATOM 743 C CA . TYR A 1 93 ? 7.495 0.676 -21.070 1.00 74.62 93 TYR A CA 1
ATOM 744 C C . TYR A 1 93 ? 7.150 1.754 -20.039 1.00 74.62 93 TYR A C 1
ATOM 746 O O . TYR A 1 93 ? 6.204 1.569 -19.259 1.00 74.62 93 TYR A O 1
ATOM 754 N N . PRO A 1 94 ? 7.904 2.868 -20.001 1.00 76.25 94 PRO A N 1
ATOM 755 C CA . PRO A 1 94 ? 7.713 3.872 -18.973 1.00 76.25 94 PRO A CA 1
ATOM 756 C C . PRO A 1 94 ? 6.406 4.632 -19.208 1.00 76.25 94 PRO A C 1
ATOM 758 O O . PRO A 1 94 ? 6.172 5.191 -20.283 1.00 76.25 94 PRO A O 1
ATOM 761 N N . LEU A 1 95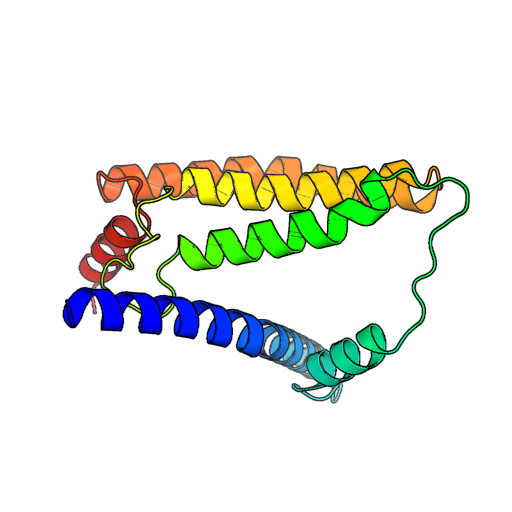 ? 5.557 4.660 -18.183 1.00 81.88 95 LEU A N 1
ATOM 762 C CA . LEU A 1 95 ? 4.359 5.493 -18.160 1.00 81.88 95 LEU A CA 1
ATOM 763 C C . LEU A 1 95 ? 4.728 6.954 -17.839 1.00 81.88 95 LEU A C 1
ATOM 765 O O . LEU A 1 95 ? 5.750 7.191 -17.189 1.00 81.88 95 LEU A O 1
ATOM 769 N N . PRO A 1 96 ? 3.904 7.940 -18.246 1.00 81.75 96 PRO A N 1
ATOM 770 C CA . PRO A 1 96 ? 4.211 9.363 -18.092 1.00 81.75 96 PRO A CA 1
ATOM 771 C C . PRO A 1 96 ? 4.609 9.779 -16.669 1.00 81.75 96 PRO A C 1
ATOM 773 O O . PRO A 1 96 ? 5.588 10.503 -16.506 1.00 81.75 96 PRO A O 1
ATOM 776 N N . LEU A 1 97 ? 3.901 9.295 -15.638 1.00 83.00 97 LEU A N 1
ATOM 777 C CA . LEU A 1 97 ? 4.226 9.626 -14.238 1.00 83.00 97 LEU A CA 1
ATOM 778 C C . LEU A 1 97 ? 5.209 8.646 -13.576 1.00 83.00 97 LEU A C 1
ATOM 780 O O . LEU A 1 97 ? 5.580 8.849 -12.424 1.00 83.00 97 LEU A O 1
ATOM 784 N N . GLY A 1 98 ? 5.685 7.623 -14.293 1.00 81.25 98 GLY A N 1
ATOM 785 C CA . GLY A 1 98 ? 6.664 6.661 -13.770 1.00 81.25 98 GLY A CA 1
ATOM 786 C C . GLY A 1 98 ? 8.043 7.270 -13.486 1.00 81.25 98 GLY A C 1
ATOM 787 O O . GLY A 1 98 ? 8.873 6.641 -12.840 1.00 81.25 98 GLY A O 1
ATOM 788 N N . PHE A 1 99 ? 8.288 8.500 -13.948 1.00 81.94 99 PHE A N 1
ATOM 789 C CA . PHE A 1 99 ? 9.510 9.265 -13.681 1.00 81.94 99 PHE A CA 1
ATOM 790 C C . PHE A 1 99 ? 9.387 10.235 -12.497 1.00 81.94 99 PHE A C 1
ATOM 792 O O . PHE A 1 99 ? 10.369 10.883 -12.147 1.00 81.94 99 PHE A O 1
ATOM 799 N N . MET A 1 100 ? 8.201 10.376 -11.890 1.00 85.25 100 MET A N 1
ATOM 800 C CA . MET A 1 100 ? 7.987 11.329 -10.790 1.00 85.25 100 MET A CA 1
ATOM 801 C C . MET A 1 100 ? 8.650 10.907 -9.475 1.00 85.25 100 MET A C 1
ATOM 803 O O . MET A 1 100 ? 8.798 11.729 -8.575 1.00 85.25 100 MET A O 1
ATOM 807 N N . GLY A 1 101 ? 9.035 9.640 -9.353 1.00 86.12 101 GLY A N 1
ATOM 808 C CA . GLY A 1 101 ? 9.678 9.085 -8.174 1.00 86.12 101 GLY A CA 1
ATOM 809 C C . GLY A 1 101 ? 10.430 7.808 -8.518 1.00 86.12 101 GLY A C 1
ATOM 810 O O . GLY A 1 101 ? 10.245 7.218 -9.583 1.00 86.12 101 GLY A O 1
ATOM 811 N N . ASP A 1 102 ? 11.297 7.395 -7.608 1.00 90.56 102 ASP A N 1
ATOM 812 C CA . ASP A 1 102 ? 12.111 6.196 -7.732 1.00 90.56 102 ASP A CA 1
ATOM 813 C C . ASP A 1 102 ? 11.643 5.094 -6.759 1.00 90.56 102 ASP A C 1
ATOM 815 O O . ASP A 1 102 ? 10.657 5.255 -6.032 1.00 90.56 102 ASP A O 1
ATOM 819 N N . MET A 1 103 ? 12.325 3.943 -6.737 1.00 89.44 103 MET A N 1
ATOM 820 C CA . MET A 1 103 ? 11.983 2.864 -5.795 1.00 89.44 103 MET A CA 1
ATOM 821 C C . MET A 1 103 ? 12.076 3.310 -4.326 1.00 89.44 103 MET A C 1
ATOM 823 O O . MET A 1 103 ? 11.307 2.836 -3.488 1.00 89.44 103 MET A O 1
ATOM 827 N N . LEU A 1 104 ? 12.977 4.246 -4.005 1.00 91.69 104 LEU A N 1
ATOM 828 C CA . LEU A 1 104 ? 13.114 4.783 -2.652 1.00 91.69 104 LEU A CA 1
ATOM 829 C C . LEU A 1 104 ? 11.915 5.665 -2.275 1.00 91.69 104 LEU A C 1
ATOM 831 O O . LEU A 1 104 ? 11.399 5.553 -1.164 1.00 91.69 104 LEU A O 1
ATOM 835 N N . ALA A 1 105 ? 11.406 6.475 -3.206 1.00 92.50 105 ALA A N 1
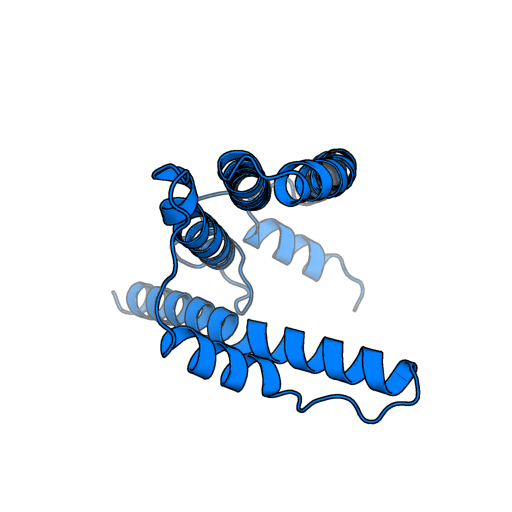ATOM 836 C CA . ALA A 1 105 ? 10.153 7.200 -3.019 1.00 92.50 105 ALA A CA 1
ATOM 837 C C . ALA A 1 105 ? 8.979 6.240 -2.746 1.00 92.50 105 ALA A C 1
ATOM 839 O O . ALA A 1 105 ? 8.173 6.496 -1.852 1.00 92.50 105 ALA A O 1
ATOM 840 N N . GLY A 1 106 ? 8.919 5.100 -3.445 1.00 92.56 106 GLY A N 1
ATOM 841 C CA . GLY A 1 106 ? 7.944 4.038 -3.169 1.00 92.56 106 GLY A CA 1
ATOM 842 C C . GLY A 1 106 ? 8.048 3.482 -1.742 1.00 92.56 106 GLY A C 1
ATOM 843 O O . GLY A 1 106 ? 7.034 3.348 -1.057 1.00 92.56 106 GLY A O 1
ATOM 844 N N . ALA A 1 107 ? 9.270 3.230 -1.259 1.00 92.94 107 ALA A N 1
ATOM 845 C CA . ALA A 1 107 ? 9.523 2.806 0.122 1.00 92.94 107 ALA A CA 1
ATOM 846 C C . ALA A 1 107 ? 9.005 3.826 1.150 1.00 92.94 107 ALA A C 1
ATOM 848 O O . ALA A 1 107 ? 8.325 3.457 2.110 1.00 92.94 107 ALA A O 1
ATOM 849 N N . PHE A 1 108 ? 9.271 5.116 0.928 1.00 92.50 108 PHE A N 1
ATOM 850 C CA . PHE A 1 108 ? 8.773 6.171 1.808 1.00 92.50 108 PHE A CA 1
ATOM 851 C C . PHE A 1 108 ? 7.252 6.308 1.776 1.00 92.50 108 PHE A C 1
ATOM 853 O O . PHE A 1 108 ? 6.666 6.575 2.818 1.00 92.50 108 PHE A O 1
ATOM 860 N N . LEU A 1 109 ? 6.590 6.075 0.639 1.00 94.88 109 LEU A N 1
ATOM 861 C CA . LEU A 1 109 ? 5.124 6.071 0.571 1.00 94.88 109 LEU A CA 1
ATOM 862 C C . LEU A 1 109 ? 4.504 4.907 1.365 1.00 94.88 109 LEU A C 1
ATOM 864 O O . LEU A 1 109 ? 3.498 5.108 2.050 1.00 94.88 109 LEU A O 1
ATOM 868 N N . PHE A 1 110 ? 5.114 3.715 1.342 1.00 93.44 110 PHE A N 1
ATOM 869 C CA . PHE A 1 110 ? 4.692 2.598 2.201 1.00 93.44 110 PHE A CA 1
ATOM 870 C C . PHE A 1 110 ? 4.843 2.933 3.694 1.00 93.44 110 PHE A C 1
ATOM 872 O O . PHE A 1 110 ? 3.922 2.690 4.483 1.00 93.44 110 PHE A O 1
ATOM 879 N N . SER A 1 111 ? 5.978 3.531 4.073 1.00 93.06 111 SER A N 1
ATOM 880 C CA . SER A 1 111 ? 6.235 3.966 5.451 1.00 93.06 111 SER A CA 1
ATOM 881 C C . SER A 1 111 ? 5.279 5.084 5.878 1.00 93.06 111 SER A C 1
ATOM 883 O O . SER A 1 111 ? 4.699 5.019 6.957 1.00 93.06 111 SER A O 1
ATOM 885 N N . LEU A 1 112 ? 4.996 6.051 4.998 1.00 95.00 112 LEU A N 1
ATOM 886 C CA . LEU A 1 112 ? 4.053 7.143 5.249 1.00 95.00 112 LEU A CA 1
ATOM 887 C C . LEU A 1 112 ? 2.645 6.620 5.555 1.00 95.00 112 LEU A C 1
ATOM 889 O O . LEU A 1 112 ? 2.033 7.033 6.540 1.00 95.00 112 LEU A O 1
ATOM 893 N N . SER A 1 113 ? 2.141 5.678 4.753 1.00 95.50 113 SER A N 1
ATOM 894 C CA . SER A 1 113 ? 0.848 5.040 5.018 1.00 95.50 113 SER A CA 1
ATOM 895 C C . SER A 1 113 ? 0.837 4.348 6.384 1.00 95.50 113 SER A C 1
ATOM 897 O O . SER A 1 113 ? -0.099 4.528 7.162 1.00 95.50 113 SER A O 1
ATOM 899 N N . SER A 1 114 ? 1.880 3.577 6.693 1.00 93.12 114 SER A N 1
ATOM 900 C CA . SER A 1 114 ? 1.988 2.832 7.955 1.00 93.12 114 SER A CA 1
ATOM 901 C C . SER A 1 114 ? 2.097 3.768 9.164 1.00 93.12 114 SER A C 1
ATOM 903 O O . SER A 1 114 ? 1.462 3.541 10.196 1.00 93.12 114 SER A O 1
ATOM 905 N N . PHE A 1 115 ? 2.837 4.867 9.017 1.00 93.44 115 PHE A N 1
ATOM 906 C CA . PHE A 1 115 ? 2.982 5.919 10.015 1.00 93.44 115 PHE A CA 1
ATOM 907 C C . PHE A 1 115 ? 1.635 6.560 10.364 1.00 93.44 115 PHE A C 1
ATOM 909 O O . PHE A 1 115 ? 1.294 6.641 11.541 1.00 93.44 115 PHE A O 1
ATOM 916 N N . PHE A 1 116 ? 0.831 6.955 9.371 1.00 95.44 116 PHE A N 1
ATOM 917 C CA . PHE A 1 116 ? -0.478 7.571 9.625 1.00 95.44 116 PHE A CA 1
ATOM 918 C C . PHE A 1 116 ? -1.487 6.604 10.260 1.00 95.44 116 PHE A C 1
ATOM 920 O O . PHE A 1 116 ? -2.284 7.024 11.103 1.00 95.44 116 PHE A O 1
ATOM 927 N N . ILE A 1 117 ? -1.446 5.315 9.904 1.00 94.31 117 ILE A N 1
ATOM 928 C CA . ILE A 1 117 ? -2.272 4.275 10.543 1.00 94.31 117 ILE A CA 1
ATOM 929 C C . ILE A 1 117 ? -1.888 4.113 12.021 1.00 94.31 117 ILE A C 1
ATOM 931 O O . ILE A 1 117 ? -2.760 4.084 12.896 1.00 94.31 117 ILE A O 1
ATOM 935 N N . ASN A 1 118 ? -0.587 4.065 12.320 1.00 93.56 118 ASN A N 1
ATOM 936 C CA . ASN A 1 118 ? -0.089 4.014 13.695 1.00 93.56 118 ASN A CA 1
ATOM 937 C C . ASN A 1 118 ? -0.452 5.282 14.477 1.00 93.56 118 ASN A C 1
ATOM 939 O O . ASN A 1 118 ? -0.937 5.195 15.603 1.00 93.56 118 ASN A O 1
ATOM 943 N N . LEU A 1 119 ? -0.302 6.454 13.862 1.00 93.00 119 LEU A N 1
ATOM 944 C CA . LEU A 1 119 ? -0.620 7.730 14.489 1.00 93.00 119 LEU A CA 1
ATOM 945 C C . LEU A 1 119 ? -2.112 7.843 14.834 1.00 93.00 119 LEU A C 1
ATOM 947 O O . LEU A 1 119 ? -2.443 8.196 15.962 1.00 93.00 119 LEU A O 1
ATOM 951 N N . ALA A 1 120 ? -3.015 7.460 13.923 1.00 93.06 120 ALA A N 1
ATOM 952 C CA . ALA A 1 120 ? -4.456 7.431 14.202 1.00 93.06 120 ALA A CA 1
ATOM 953 C C . ALA A 1 120 ? -4.836 6.433 15.304 1.00 93.06 120 ALA A C 1
ATOM 955 O O . ALA A 1 120 ? -5.789 6.662 16.046 1.00 93.06 120 ALA A O 1
ATOM 956 N N . SER A 1 121 ? -4.088 5.336 15.436 1.00 91.31 121 SER A N 1
ATOM 957 C CA . SER A 1 121 ? -4.308 4.361 16.509 1.00 91.31 121 SER A CA 1
ATOM 958 C C . SER A 1 121 ? -3.979 4.948 17.887 1.00 91.31 121 SER A C 1
ATOM 960 O O . SER A 1 121 ? -4.664 4.646 18.864 1.00 91.31 121 SER A O 1
ATOM 962 N N . LEU A 1 122 ? -2.956 5.806 17.968 1.00 91.50 122 LEU A N 1
ATOM 963 C CA . LEU A 1 122 ? -2.560 6.508 19.194 1.00 91.50 122 LEU A CA 1
ATOM 964 C C . LEU A 1 122 ? -3.479 7.697 19.512 1.00 91.50 122 LEU A C 1
ATOM 966 O O . LEU A 1 122 ? -3.750 7.960 20.683 1.00 91.50 122 LEU A O 1
ATOM 970 N N . ASP A 1 123 ? -3.996 8.365 18.479 1.00 91.94 123 ASP A N 1
ATOM 971 C CA . ASP A 1 123 ? -4.869 9.542 18.586 1.00 91.94 123 ASP A CA 1
ATOM 972 C C . ASP A 1 123 ? -6.159 9.262 19.374 1.00 91.94 123 ASP A C 1
ATOM 974 O O . ASP A 1 123 ? -6.644 10.095 20.131 1.00 91.94 123 ASP A O 1
ATOM 978 N N . LEU A 1 124 ? -6.683 8.037 19.283 1.00 84.62 124 LEU A N 1
ATOM 979 C CA . LEU A 1 124 ? -7.900 7.633 19.987 1.00 84.62 124 LEU A CA 1
ATOM 980 C C . LEU A 1 124 ? -7.739 7.519 21.512 1.00 84.62 124 LEU A C 1
ATOM 982 O O . LEU A 1 124 ? -8.738 7.343 22.208 1.00 84.62 124 LEU A O 1
ATOM 986 N N . SER A 1 125 ? -6.516 7.599 22.054 1.00 81.62 125 SER A N 1
ATOM 987 C CA . SER A 1 125 ? -6.203 7.498 23.495 1.00 81.62 125 SER A CA 1
ATOM 988 C C . SER A 1 125 ? -6.771 6.252 24.203 1.00 81.62 125 SER A C 1
ATOM 990 O O . SER A 1 125 ? -6.902 6.208 25.425 1.00 81.62 125 SER A O 1
ATOM 992 N N . THR A 1 126 ? -7.099 5.200 23.445 1.00 86.88 126 THR A N 1
ATOM 993 C CA . THR A 1 126 ? -7.621 3.943 23.995 1.00 86.88 126 THR A CA 1
ATOM 994 C C . THR A 1 126 ? -6.490 2.968 24.315 1.00 86.88 126 THR A C 1
ATOM 996 O O . THR A 1 126 ? -5.476 2.912 23.615 1.00 86.88 126 THR A O 1
ATOM 999 N N . SER A 1 127 ? -6.684 2.120 25.330 1.00 87.69 127 SER A N 1
ATOM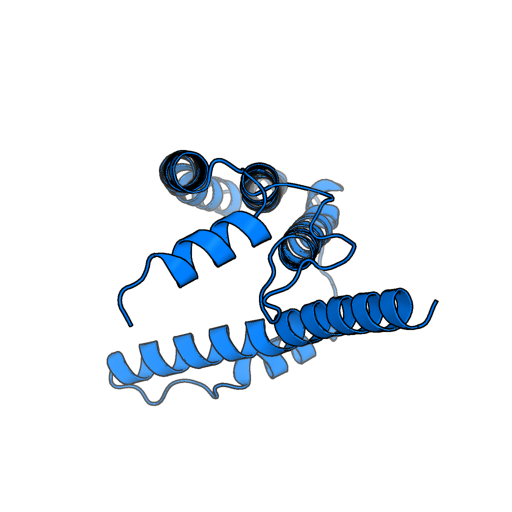 1000 C CA . SER A 1 127 ? -5.706 1.081 25.688 1.00 87.69 127 SER A CA 1
ATOM 1001 C C . SER A 1 127 ? -5.432 0.107 24.534 1.00 87.69 127 SER A C 1
ATOM 1003 O O . SER A 1 127 ? -4.303 -0.349 24.368 1.00 87.69 127 SER A O 1
ATOM 1005 N N . TYR A 1 128 ? -6.437 -0.182 23.700 1.00 86.75 128 TYR A N 1
ATOM 1006 C CA . TYR A 1 128 ? -6.290 -1.074 22.546 1.00 86.75 128 TYR A CA 1
ATOM 1007 C C . TYR A 1 128 ? -5.505 -0.437 21.396 1.00 86.75 128 TYR A C 1
ATOM 1009 O O . TYR A 1 128 ? -4.675 -1.117 20.795 1.00 86.75 128 TYR A O 1
ATOM 1017 N N . GLY A 1 129 ? -5.713 0.856 21.123 1.00 88.88 129 GLY A N 1
ATOM 1018 C CA . GLY A 1 129 ? -4.975 1.579 20.085 1.00 88.88 129 GLY A CA 1
ATOM 1019 C C . GLY A 1 129 ? -3.469 1.606 20.359 1.00 88.88 129 GLY A C 1
ATOM 1020 O O . GLY A 1 129 ? -2.671 1.256 19.488 1.00 88.88 129 GLY A O 1
ATOM 1021 N N . GLY A 1 130 ? -3.080 1.903 21.605 1.00 89.06 130 GLY A N 1
ATOM 1022 C CA . GLY A 1 130 ? -1.676 1.892 22.029 1.00 89.06 130 GLY A CA 1
ATOM 1023 C C . GLY A 1 130 ? -1.032 0.502 22.000 1.00 89.06 130 GLY A C 1
ATOM 1024 O O . GLY A 1 130 ? 0.071 0.339 21.474 1.00 89.06 130 GLY A O 1
ATOM 1025 N N . LEU A 1 131 ? -1.725 -0.525 22.511 1.00 91.31 131 LEU A N 1
ATOM 1026 C CA . LEU A 1 131 ? -1.217 -1.904 22.496 1.00 91.31 131 LEU A CA 1
ATOM 1027 C C . LEU A 1 131 ? -1.060 -2.452 21.069 1.00 91.31 131 LEU A C 1
ATOM 1029 O O . LEU A 1 131 ? -0.059 -3.106 20.770 1.00 91.31 131 LEU A O 1
ATOM 1033 N N . GLY A 1 132 ? -2.027 -2.178 20.189 1.00 88.94 132 GLY A N 1
ATOM 1034 C CA . GLY A 1 132 ? -1.977 -2.579 18.784 1.00 88.94 132 GLY A CA 1
ATOM 1035 C C . GLY A 1 132 ? -0.852 -1.880 18.021 1.00 88.94 132 GLY A C 1
ATOM 1036 O O . GLY A 1 132 ? -0.048 -2.547 17.368 1.00 88.94 132 GLY A O 1
ATOM 1037 N N . SER A 1 133 ? -0.739 -0.555 18.167 1.00 91.38 133 SER A N 1
ATOM 1038 C CA . SER A 1 133 ? 0.293 0.231 17.483 1.00 91.38 133 SER A CA 1
ATOM 1039 C C . SER A 1 133 ? 1.708 -0.149 17.923 1.00 91.38 133 SER A C 1
ATOM 1041 O O . SER A 1 133 ? 2.600 -0.243 17.081 1.00 91.38 133 SER A O 1
ATOM 1043 N N . SER A 1 134 ? 1.918 -0.467 19.206 1.00 91.56 134 SER A N 1
ATOM 1044 C CA . SER A 1 134 ? 3.218 -0.940 19.702 1.00 91.56 134 SER A CA 1
ATOM 1045 C C . SER A 1 134 ? 3.665 -2.225 18.991 1.00 91.56 134 SER A C 1
ATOM 1047 O O . SER A 1 134 ? 4.784 -2.304 18.485 1.00 91.56 134 SER A O 1
ATOM 1049 N N . ARG A 1 135 ? 2.765 -3.209 18.844 1.00 91.00 135 ARG A N 1
ATOM 1050 C CA . ARG A 1 135 ? 3.063 -4.468 18.137 1.00 91.00 135 ARG A CA 1
ATOM 1051 C C . ARG A 1 135 ? 3.335 -4.258 16.649 1.00 91.00 135 ARG A C 1
ATOM 1053 O O . ARG A 1 135 ? 4.289 -4.826 16.125 1.00 91.00 135 ARG A O 1
ATOM 1060 N N . ALA A 1 136 ? 2.520 -3.445 15.980 1.00 89.12 136 ALA A N 1
ATOM 1061 C CA . ALA A 1 136 ? 2.697 -3.152 14.560 1.00 89.12 136 ALA A CA 1
ATOM 1062 C C . ALA A 1 136 ? 4.011 -2.398 14.295 1.00 89.12 136 ALA A C 1
ATOM 1064 O O . ALA A 1 136 ? 4.755 -2.751 13.383 1.00 89.12 136 ALA A O 1
ATOM 1065 N N . THR A 1 137 ? 4.337 -1.412 15.133 1.00 92.19 137 THR A N 1
ATOM 1066 C CA . THR A 1 137 ? 5.573 -0.623 15.023 1.00 92.19 137 THR A CA 1
ATOM 1067 C C . THR A 1 137 ? 6.821 -1.485 15.216 1.00 92.19 137 THR A C 1
ATOM 1069 O O . THR A 1 137 ? 7.794 -1.309 14.488 1.00 92.19 137 THR A O 1
ATOM 1072 N N . LEU A 1 138 ? 6.795 -2.464 16.129 1.00 92.69 138 LEU A N 1
ATOM 1073 C CA . LEU A 1 138 ? 7.916 -3.397 16.306 1.00 92.69 138 LEU A CA 1
ATOM 1074 C C . LEU A 1 138 ? 8.220 -4.202 15.035 1.00 92.69 138 LEU A C 1
ATOM 1076 O O . LEU A 1 138 ? 9.388 -4.397 14.704 1.00 92.69 138 LEU A O 1
ATOM 1080 N N . LEU A 1 139 ? 7.189 -4.644 14.309 1.00 89.12 139 LEU A N 1
ATOM 1081 C CA . LEU A 1 139 ? 7.369 -5.329 13.025 1.00 89.12 139 LEU A CA 1
ATOM 1082 C C . LEU A 1 139 ? 7.855 -4.360 11.939 1.00 89.12 139 LEU A C 1
ATOM 1084 O O . LEU A 1 139 ? 8.766 -4.700 11.184 1.00 89.12 139 LEU A O 1
ATOM 1088 N N . ALA A 1 140 ? 7.301 -3.144 11.905 1.00 88.06 140 ALA A N 1
ATOM 1089 C CA . ALA A 1 140 ? 7.666 -2.116 10.932 1.00 88.06 140 ALA A CA 1
ATOM 1090 C C . ALA A 1 140 ? 9.155 -1.732 11.010 1.00 88.06 140 ALA A C 1
ATOM 1092 O O . ALA A 1 140 ? 9.826 -1.667 9.980 1.00 88.06 140 ALA A O 1
ATOM 1093 N N . ILE A 1 141 ? 9.695 -1.581 12.228 1.00 90.69 141 ILE A N 1
ATOM 1094 C CA . ILE A 1 141 ? 11.116 -1.272 12.478 1.00 90.69 141 ILE A CA 1
ATOM 1095 C C . ILE A 1 141 ? 12.052 -2.311 11.836 1.00 90.69 141 ILE A C 1
ATOM 1097 O O . ILE A 1 141 ? 13.160 -1.970 11.429 1.00 90.69 141 ILE A O 1
ATOM 1101 N N . LEU A 1 142 ? 11.622 -3.572 11.722 1.00 90.19 142 LEU A N 1
ATOM 1102 C CA . LEU A 1 142 ? 12.404 -4.635 11.083 1.00 90.19 142 LEU A CA 1
ATOM 1103 C C . LEU A 1 142 ? 12.204 -4.669 9.562 1.00 90.19 142 LEU A C 1
ATOM 1105 O O . LEU A 1 142 ? 13.155 -4.890 8.805 1.00 90.19 142 LEU A O 1
ATOM 1109 N N . SER A 1 143 ? 10.973 -4.459 9.094 1.00 89.94 143 SER A N 1
ATOM 1110 C CA . SER A 1 143 ? 10.644 -4.573 7.672 1.00 89.94 143 SER A CA 1
ATOM 1111 C C . SER A 1 143 ? 11.130 -3.389 6.835 1.00 89.94 143 SER A C 1
ATOM 1113 O O . SER A 1 143 ? 11.571 -3.594 5.706 1.00 89.94 143 SER A O 1
ATOM 1115 N N . GLU A 1 144 ? 11.078 -2.161 7.359 1.00 89.94 144 GLU A N 1
ATOM 1116 C CA . GLU A 1 144 ? 11.415 -0.957 6.585 1.00 89.94 144 GLU A CA 1
ATOM 1117 C C . GLU A 1 144 ? 12.890 -0.917 6.138 1.00 89.94 144 GLU A C 1
ATOM 1119 O O . GLU A 1 144 ? 13.131 -0.749 4.938 1.00 89.94 144 GLU A O 1
ATOM 1124 N N . PRO A 1 145 ? 13.895 -1.153 7.014 1.00 91.12 145 PRO A N 1
ATOM 1125 C CA . PRO A 1 145 ? 15.296 -1.189 6.588 1.00 91.12 145 PRO A CA 1
ATOM 1126 C C . PRO A 1 145 ? 15.571 -2.316 5.592 1.00 91.12 145 PRO A C 1
ATOM 1128 O O . PRO A 1 145 ? 16.361 -2.146 4.664 1.00 91.12 145 PRO A O 1
ATOM 1131 N N . THR A 1 146 ? 14.896 -3.457 5.761 1.00 93.25 146 THR A N 1
ATOM 1132 C CA . THR A 1 146 ? 15.016 -4.609 4.860 1.00 93.25 146 THR A CA 1
ATOM 1133 C C . THR A 1 146 ? 14.547 -4.246 3.452 1.00 93.25 146 THR A C 1
ATOM 1135 O O . THR A 1 146 ? 15.244 -4.525 2.477 1.00 93.25 146 THR A O 1
ATOM 1138 N N . LEU A 1 147 ? 13.403 -3.567 3.337 1.00 92.25 147 LEU A N 1
ATOM 1139 C CA . LEU A 1 147 ? 12.860 -3.112 2.059 1.00 92.25 147 LEU A CA 1
ATOM 1140 C C . LEU A 1 147 ? 13.805 -2.117 1.367 1.00 92.25 147 LEU A C 1
ATOM 1142 O O . LEU A 1 147 ? 14.099 -2.278 0.181 1.00 92.25 147 LEU A O 1
ATOM 1146 N N . ILE A 1 148 ? 14.345 -1.142 2.108 1.00 92.50 148 ILE A N 1
ATOM 1147 C CA . ILE A 1 148 ? 15.320 -0.177 1.571 1.00 92.50 148 ILE A CA 1
ATOM 1148 C C . ILE A 1 148 ? 16.581 -0.900 1.080 1.00 92.50 148 ILE A C 1
ATOM 1150 O O . ILE A 1 148 ? 17.054 -0.627 -0.022 1.00 92.50 148 ILE A O 1
ATOM 1154 N N . LEU A 1 149 ? 17.111 -1.850 1.856 1.00 94.12 149 LEU A N 1
ATOM 1155 C CA . LEU A 1 149 ? 18.319 -2.598 1.502 1.00 94.12 149 LEU A CA 1
ATOM 1156 C C . LEU A 1 149 ? 18.129 -3.422 0.222 1.00 94.12 149 LEU A C 1
ATOM 1158 O O . LEU A 1 149 ? 19.008 -3.414 -0.641 1.00 94.12 149 LEU A O 1
ATOM 1162 N N . VAL A 1 150 ? 16.978 -4.083 0.061 1.00 92.06 150 VAL A N 1
ATOM 1163 C CA . VAL A 1 150 ? 16.642 -4.822 -1.168 1.00 92.06 150 VAL A CA 1
ATOM 1164 C C . VAL A 1 150 ? 16.603 -3.881 -2.372 1.00 92.06 150 VAL A C 1
ATOM 1166 O O . VAL A 1 150 ? 17.213 -4.177 -3.400 1.00 92.06 150 VAL A O 1
ATOM 1169 N N . PHE A 1 151 ? 15.949 -2.723 -2.251 1.00 90.81 151 PHE A N 1
ATOM 1170 C CA . PHE A 1 151 ? 15.892 -1.748 -3.342 1.00 90.81 151 PHE A CA 1
ATOM 1171 C C . PHE A 1 151 ? 17.259 -1.178 -3.698 1.00 90.81 151 PHE A C 1
ATOM 1173 O O . PHE A 1 151 ? 17.571 -1.082 -4.883 1.00 90.81 151 PHE A O 1
ATOM 1180 N N . VAL A 1 152 ? 18.101 -0.871 -2.709 1.00 92.25 152 VAL A N 1
ATOM 1181 C CA . VAL A 1 152 ? 19.488 -0.451 -2.951 1.00 92.25 152 VAL A CA 1
ATOM 1182 C C . VAL A 1 152 ? 20.267 -1.552 -3.672 1.00 92.25 152 VAL A C 1
ATOM 1184 O O . VAL A 1 152 ? 20.945 -1.268 -4.657 1.00 92.25 152 VAL A O 1
ATOM 1187 N N . GLY A 1 153 ? 20.133 -2.810 -3.245 1.00 92.25 153 GLY A N 1
ATOM 1188 C CA . GLY A 1 153 ? 20.789 -3.948 -3.889 1.00 92.25 153 GLY A CA 1
ATOM 1189 C C . GLY A 1 153 ? 20.418 -4.083 -5.368 1.00 92.25 153 GLY A C 1
ATOM 1190 O O . GLY A 1 153 ? 21.298 -4.163 -6.225 1.00 92.25 153 GLY A O 1
ATOM 1191 N N . VAL A 1 154 ? 19.123 -4.028 -5.688 1.00 90.75 154 VAL A N 1
ATOM 1192 C CA . VAL A 1 154 ? 18.654 -4.076 -7.082 1.00 90.75 154 VAL A CA 1
ATOM 1193 C C . VAL A 1 154 ? 19.100 -2.835 -7.861 1.00 90.75 154 VAL A C 1
ATOM 1195 O O . VAL A 1 154 ? 19.510 -2.952 -9.016 1.00 90.75 154 VAL A O 1
ATOM 1198 N N . ALA A 1 155 ? 19.074 -1.652 -7.243 1.00 92.44 155 ALA A N 1
ATOM 1199 C CA . ALA A 1 155 ? 19.464 -0.408 -7.899 1.00 92.44 155 ALA A CA 1
ATOM 1200 C C . ALA A 1 155 ? 20.949 -0.401 -8.288 1.00 92.44 155 ALA A C 1
ATOM 1202 O O . ALA A 1 155 ? 21.302 0.105 -9.353 1.00 92.44 155 ALA A O 1
ATOM 1203 N N . LEU A 1 156 ? 21.817 -1.009 -7.471 1.00 92.56 156 LEU A N 1
ATOM 1204 C CA . LEU A 1 156 ? 23.239 -1.177 -7.786 1.00 92.56 156 LEU A CA 1
ATOM 1205 C C . LEU A 1 156 ? 23.458 -2.088 -9.001 1.00 92.56 156 LEU A C 1
ATOM 1207 O O . LEU A 1 156 ? 24.303 -1.784 -9.843 1.00 92.56 156 LEU A O 1
ATOM 1211 N N . ILE A 1 157 ? 22.675 -3.165 -9.128 1.00 90.56 157 ILE A N 1
ATOM 1212 C CA . ILE A 1 157 ? 22.730 -4.076 -10.283 1.00 90.56 157 ILE A CA 1
ATOM 1213 C C . ILE A 1 157 ? 22.225 -3.366 -11.546 1.00 90.56 157 ILE A C 1
ATOM 1215 O O . ILE A 1 157 ? 22.882 -3.397 -12.586 1.00 90.56 157 ILE A O 1
ATOM 1219 N N . ALA A 1 158 ? 21.082 -2.685 -11.447 1.00 90.44 158 ALA A N 1
ATOM 1220 C CA . ALA A 1 158 ? 20.458 -1.977 -12.563 1.00 90.44 158 ALA A CA 1
ATOM 1221 C C . ALA A 1 158 ? 21.151 -0.653 -12.930 1.00 90.44 158 ALA A C 1
ATOM 1223 O O . ALA A 1 158 ? 20.850 -0.079 -13.976 1.00 90.44 158 ALA A O 1
ATOM 1224 N N . LYS A 1 159 ? 22.055 -0.153 -12.074 1.00 91.81 159 LYS A N 1
ATOM 1225 C CA . LYS A 1 159 ? 22.676 1.184 -12.155 1.00 91.81 159 LYS A CA 1
ATOM 1226 C C . LYS A 1 159 ? 21.649 2.317 -12.293 1.00 91.81 159 LYS A C 1
ATOM 1228 O O . LYS A 1 159 ? 21.917 3.347 -12.907 1.00 91.81 159 LYS A O 1
ATOM 1233 N N . SER A 1 160 ? 20.458 2.114 -11.740 1.00 91.38 160 SER A N 1
ATOM 1234 C CA . SER A 1 160 ? 19.337 3.046 -11.787 1.00 91.38 160 SER A CA 1
ATOM 1235 C C . SER A 1 160 ? 18.418 2.786 -10.603 1.00 91.38 160 SER A C 1
ATOM 1237 O O . SER A 1 160 ? 18.244 1.640 -10.199 1.00 91.38 160 SER A O 1
ATOM 1239 N N . THR A 1 161 ? 17.811 3.841 -10.069 1.00 90.69 161 THR A N 1
ATOM 1240 C CA . THR A 1 161 ? 16.782 3.747 -9.023 1.00 90.69 161 THR A CA 1
ATOM 1241 C C . THR A 1 161 ? 15.363 3.761 -9.599 1.00 90.69 161 THR A C 1
ATOM 1243 O O . THR A 1 161 ? 14.392 3.577 -8.863 1.00 90.69 161 THR A O 1
ATOM 1246 N N . LEU A 1 162 ? 15.225 3.963 -10.916 1.00 91.12 162 LEU A N 1
ATOM 1247 C CA . LEU A 1 162 ? 13.929 4.038 -11.580 1.00 91.12 162 LEU A CA 1
ATOM 1248 C C . LEU A 1 162 ? 13.271 2.650 -11.635 1.00 91.12 162 LEU A C 1
ATOM 1250 O O . LEU A 1 162 ? 13.867 1.725 -12.201 1.00 91.12 162 LEU A O 1
ATOM 1254 N N . PRO A 1 163 ? 12.021 2.504 -11.152 1.00 87.94 163 PRO A N 1
ATOM 1255 C CA . PRO A 1 163 ? 11.344 1.214 -11.077 1.00 87.94 163 PRO A CA 1
ATOM 1256 C C . PRO A 1 163 ? 11.279 0.468 -12.407 1.00 87.94 163 PRO A C 1
ATOM 1258 O O . PRO A 1 163 ? 11.528 -0.734 -12.476 1.00 87.94 163 PRO A O 1
ATOM 1261 N N . TYR A 1 164 ? 10.993 1.205 -13.479 1.00 85.94 164 TYR A N 1
ATOM 1262 C CA . TYR A 1 164 ? 10.904 0.666 -14.829 1.00 85.94 164 TYR A CA 1
ATOM 1263 C C . TYR A 1 164 ? 12.233 0.092 -15.336 1.00 85.94 164 TYR A C 1
ATOM 1265 O O . TYR A 1 164 ? 12.270 -1.011 -15.881 1.00 85.94 164 TYR A O 1
ATOM 1273 N N . VAL A 1 165 ? 13.332 0.820 -15.127 1.00 87.94 165 VAL A N 1
ATOM 1274 C CA . VAL A 1 165 ? 14.662 0.382 -15.566 1.00 87.94 165 VAL A CA 1
ATOM 1275 C C . VAL A 1 165 ? 15.088 -0.850 -14.774 1.00 87.94 165 VAL A C 1
ATOM 1277 O O . VAL A 1 165 ? 15.581 -1.815 -15.353 1.00 87.94 165 VAL A O 1
ATOM 1280 N N . MET A 1 166 ? 14.833 -0.850 -13.464 1.00 87.94 166 MET A N 1
ATOM 1281 C CA . MET A 1 166 ? 15.128 -1.987 -12.593 1.00 87.94 166 MET A CA 1
ATOM 1282 C C . MET A 1 166 ? 14.363 -3.244 -13.021 1.00 87.94 166 MET A C 1
ATOM 1284 O O . MET A 1 166 ? 14.971 -4.306 -13.139 1.00 87.94 166 MET A O 1
ATOM 1288 N N . LEU A 1 167 ? 13.065 -3.125 -13.322 1.00 86.94 167 LEU A N 1
ATOM 1289 C CA . LEU A 1 167 ? 12.260 -4.245 -13.813 1.00 86.94 167 LEU A CA 1
ATOM 1290 C C . LEU A 1 167 ? 12.810 -4.797 -15.134 1.00 86.94 167 LEU A C 1
ATOM 1292 O O . LEU A 1 167 ? 12.993 -6.005 -15.264 1.00 86.94 167 LEU A O 1
ATOM 1296 N N . HIS A 1 168 ? 13.119 -3.921 -16.093 1.00 86.12 168 HIS A N 1
ATOM 1297 C CA . HIS A 1 168 ? 13.647 -4.334 -17.392 1.00 86.12 168 HIS A CA 1
ATOM 1298 C C . HIS A 1 168 ? 14.988 -5.071 -17.259 1.00 86.12 168 HIS A C 1
ATOM 1300 O O . HIS A 1 168 ? 15.188 -6.113 -17.884 1.00 86.12 168 HIS A O 1
ATOM 1306 N N . VAL A 1 169 ? 15.898 -4.567 -16.416 1.00 87.12 169 VAL A N 1
ATOM 1307 C CA . VAL A 1 169 ? 17.187 -5.224 -16.157 1.00 87.12 169 VAL A CA 1
ATOM 1308 C C . VAL A 1 169 ? 16.977 -6.600 -15.525 1.00 87.12 169 VAL A C 1
ATOM 1310 O O . VAL A 1 169 ? 17.563 -7.569 -16.008 1.00 87.12 169 VAL A O 1
ATOM 1313 N N . ILE A 1 170 ? 16.107 -6.718 -14.515 1.00 83.19 170 ILE A N 1
ATOM 1314 C CA . ILE A 1 170 ? 15.818 -8.005 -13.863 1.00 83.19 170 ILE A CA 1
ATOM 1315 C C . ILE A 1 170 ? 15.284 -9.017 -14.877 1.00 83.19 170 ILE A C 1
ATOM 1317 O O . ILE A 1 170 ? 15.841 -10.108 -14.984 1.00 83.19 170 ILE A O 1
ATOM 1321 N N . VAL A 1 171 ? 14.259 -8.648 -15.649 1.00 84.88 171 VAL A N 1
ATOM 1322 C CA . VAL A 1 171 ? 13.649 -9.540 -16.647 1.00 84.88 171 VAL A CA 1
ATOM 1323 C C . VAL A 1 171 ? 14.681 -9.985 -17.685 1.00 84.88 171 VAL A C 1
ATOM 1325 O O . VAL A 1 171 ? 14.723 -11.159 -18.028 1.00 84.88 171 VAL A O 1
ATOM 1328 N N . SER A 1 172 ? 15.565 -9.085 -18.128 1.00 84.44 172 SER A N 1
ATOM 1329 C CA . SER A 1 172 ? 16.635 -9.427 -19.077 1.00 84.44 172 SER A CA 1
ATOM 1330 C C . SER A 1 172 ? 17.744 -10.312 -18.490 1.00 84.44 172 SER A C 1
ATOM 1332 O O . SER A 1 172 ? 18.440 -10.995 -19.235 1.00 84.44 172 SER A O 1
ATOM 1334 N N . SER A 1 173 ? 17.926 -10.289 -17.166 1.00 80.31 173 SER A N 1
ATOM 1335 C CA . SER A 1 173 ? 18.952 -11.068 -16.460 1.00 80.31 173 SER A CA 1
ATOM 1336 C C . SER A 1 173 ? 18.488 -12.467 -16.044 1.00 80.31 173 SER A C 1
ATOM 1338 O O . SER A 1 173 ? 19.320 -13.306 -15.701 1.00 80.31 173 SER A O 1
ATOM 1340 N N . MET A 1 174 ? 17.176 -12.724 -16.055 1.00 77.25 174 MET A N 1
ATOM 1341 C CA . MET A 1 174 ? 16.629 -14.043 -15.752 1.00 77.25 174 MET A CA 1
ATOM 1342 C C . MET A 1 174 ? 16.900 -15.002 -16.920 1.00 77.25 174 MET A C 1
ATOM 1344 O O . MET A 1 174 ? 16.562 -14.675 -18.057 1.00 77.25 174 MET A O 1
ATOM 1348 N N . PRO A 1 175 ? 17.485 -16.188 -16.669 1.00 64.88 175 PRO A N 1
ATOM 1349 C CA . PRO A 1 175 ? 17.606 -17.220 -17.685 1.00 64.88 175 PRO A CA 1
ATOM 1350 C C . PRO A 1 175 ? 16.224 -17.851 -17.895 1.00 64.88 175 PRO A C 1
ATOM 1352 O O . PRO A 1 175 ? 15.797 -18.692 -17.104 1.00 64.88 175 PRO A O 1
ATOM 1355 N N . LEU A 1 176 ? 15.508 -17.398 -18.922 1.00 55.53 176 LEU A N 1
ATOM 1356 C CA . LEU A 1 176 ? 14.387 -18.124 -19.523 1.00 55.53 176 LEU A CA 1
ATOM 1357 C C . LEU A 1 176 ? 14.891 -18.913 -20.731 1.00 55.53 176 LEU A C 1
ATOM 1359 O O . LEU A 1 176 ? 15.689 -18.340 -21.508 1.00 55.53 176 LEU A O 1
#

Radius of gyration: 19.37 Å; chains: 1; bounding box: 46×43×56 Å